Protein AF-A0A0S8C365-F1 (afdb_monomer_lite)

Radius of gyration: 17.3 Å; chains: 1; bounding box: 49×29×26 Å

Sequence (60 aa):
MERVFQRSKDFKQAEEWDILQHVSMTPEQRQEAAEQLRDRVCGKEAPDVREAHRGTLKQT

Foldseek 3Di:
DDDDDDDDPDPVSVVVVVVVVVVVDDPVVVVVVVQVVCCVPQNPPRDDPVVVVVVVVVPD

Secondary structure (DSSP, 8-state):
--------SSHHHHHHHHHHHHHHS-HHHHHHHHHHHHHHHH-TTPPPHHHHHHHHTT--

pLDDT: mean 84.33, std 13.82, range [43.38, 97.69]

Structure (mmCIF, N/CA/C/O backbone):
data_AF-A0A0S8C365-F1
#
_entry.id   AF-A0A0S8C365-F1
#
loop_
_atom_site.group_PDB
_atom_site.id
_atom_site.type_symbol
_atom_site.label_atom_id
_atom_site.label_alt_id
_atom_site.label_comp_id
_atom_site.label_asym_id
_atom_site.label_entity_id
_atom_site.label_seq_id
_atom_site.pdbx_PDB_ins_code
_atom_site.Cartn_x
_atom_site.Cartn_y
_atom_site.Cartn_z
_atom_site.occupancy
_atom_site.B_iso_or_equiv
_atom_site.auth_seq_id
_atom_site.auth_comp_id
_atom_site.auth_asym_id
_atom_site.auth_atom_id
_atom_site.pdbx_PDB_model_num
ATOM 1 N N . MET A 1 1 ? -9.189 -7.062 -8.391 1.00 66.19 1 MET A N 1
ATOM 2 C CA . MET A 1 1 ? -9.758 -6.393 -7.199 1.00 66.19 1 MET A CA 1
ATOM 3 C C . MET A 1 1 ? -10.697 -5.266 -7.637 1.00 66.19 1 MET A C 1
ATOM 5 O O . MET A 1 1 ? -10.358 -4.546 -8.571 1.00 66.19 1 MET A O 1
ATOM 9 N N . GLU A 1 2 ? -11.883 -5.143 -7.036 1.00 75.25 2 GLU A N 1
ATOM 10 C CA . GLU A 1 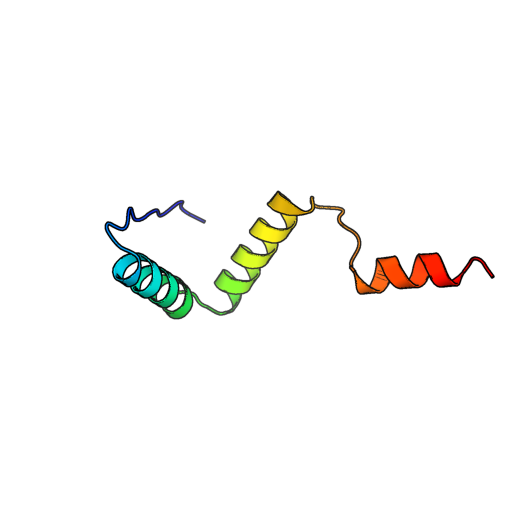2 ? -12.805 -4.027 -7.308 1.00 75.25 2 GLU A CA 1
ATOM 11 C C . GLU A 1 2 ? -12.229 -2.719 -6.743 1.00 75.25 2 GLU A C 1
ATOM 13 O O . GLU A 1 2 ? -11.664 -2.700 -5.648 1.00 75.25 2 GLU A O 1
ATOM 18 N N . ARG A 1 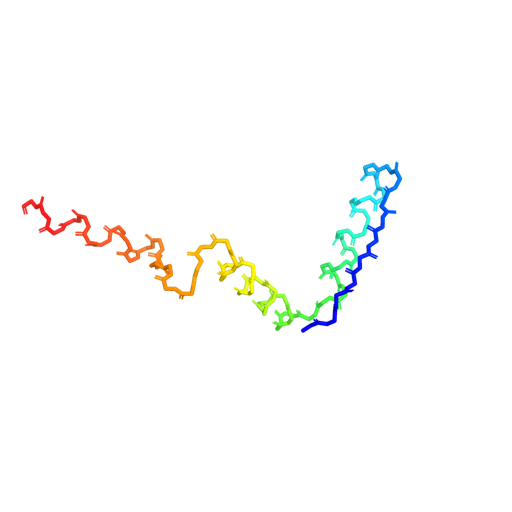3 ? -12.324 -1.618 -7.496 1.00 78.44 3 ARG A N 1
ATOM 19 C CA . ARG A 1 3 ? -11.729 -0.340 -7.089 1.00 78.44 3 ARG A CA 1
ATOM 20 C C . ARG A 1 3 ? -12.645 0.381 -6.099 1.00 78.44 3 ARG A C 1
ATOM 22 O O . ARG A 1 3 ? -13.548 1.104 -6.509 1.00 78.44 3 ARG A O 1
ATOM 2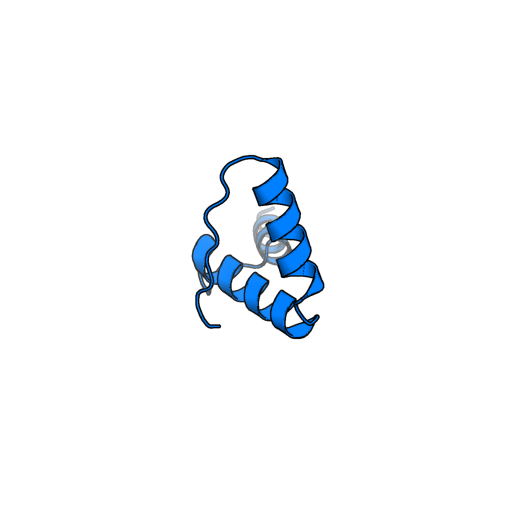9 N N . VAL A 1 4 ? -12.351 0.252 -4.808 1.00 83.75 4 VAL A N 1
ATOM 30 C CA . VAL A 1 4 ? -13.018 1.010 -3.738 1.00 83.75 4 VAL A CA 1
ATOM 31 C C . VAL A 1 4 ? -12.193 2.252 -3.396 1.00 83.75 4 VAL A C 1
ATOM 33 O O . VAL A 1 4 ? -10.989 2.156 -3.161 1.00 83.75 4 VAL A O 1
ATOM 36 N N . PHE A 1 5 ? -12.824 3.428 -3.365 1.00 85.12 5 PHE A N 1
ATOM 37 C CA . PHE A 1 5 ? -12.185 4.664 -2.905 1.00 85.12 5 PHE A CA 1
ATOM 38 C C . PHE A 1 5 ? -13.049 5.349 -1.844 1.00 85.12 5 PHE A C 1
ATOM 40 O O . PHE A 1 5 ? -14.273 5.377 -1.959 1.00 85.12 5 PHE A O 1
ATOM 47 N N . GLN A 1 6 ? -12.403 5.945 -0.842 1.00 90.44 6 GLN A N 1
ATOM 48 C CA . GLN A 1 6 ? -13.043 6.843 0.114 1.00 90.44 6 GLN A CA 1
ATOM 49 C C . GLN A 1 6 ? -12.381 8.217 0.022 1.00 90.44 6 GLN A C 1
ATOM 51 O O . GLN A 1 6 ? -11.157 8.332 -0.008 1.00 90.44 6 GLN A O 1
ATOM 56 N N . ARG A 1 7 ? -13.194 9.275 -0.032 1.00 93.81 7 ARG A N 1
ATOM 57 C CA . ARG A 1 7 ? -12.709 10.654 0.068 1.00 93.81 7 ARG A CA 1
ATOM 58 C C . ARG A 1 7 ? -12.735 11.092 1.530 1.00 93.81 7 ARG A C 1
ATOM 60 O O . ARG A 1 7 ? -13.816 11.342 2.063 1.00 93.81 7 ARG A O 1
ATOM 67 N N . SER A 1 8 ? -11.563 11.229 2.139 1.00 95.94 8 SER A N 1
ATOM 68 C CA . SER A 1 8 ? -11.422 11.731 3.509 1.00 95.94 8 SER A CA 1
ATOM 69 C C . SER A 1 8 ? -11.471 13.262 3.561 1.00 95.94 8 SER A C 1
ATOM 71 O O . SER A 1 8 ? -11.041 13.943 2.626 1.00 95.94 8 SER A O 1
ATOM 73 N N . LYS A 1 9 ? -12.039 13.806 4.640 1.00 95.06 9 LYS A N 1
ATOM 74 C CA . LYS A 1 9 ? -12.180 15.252 4.887 1.00 95.06 9 LYS A CA 1
ATOM 75 C C . LYS A 1 9 ? -11.036 15.830 5.721 1.00 95.06 9 LYS A C 1
ATOM 77 O O . LYS A 1 9 ? -10.798 17.031 5.656 1.00 95.06 9 LYS A O 1
ATOM 82 N N . ASP A 1 10 ? -10.342 14.983 6.470 1.00 97.69 10 ASP A N 1
ATOM 83 C CA . ASP A 1 10 ? -9.210 15.328 7.323 1.00 97.69 10 ASP A CA 1
ATOM 84 C C . ASP A 1 10 ? -8.224 14.150 7.425 1.00 97.69 10 ASP A C 1
ATOM 86 O O . ASP A 1 10 ? -8.482 13.051 6.921 1.00 97.69 10 ASP A O 1
ATOM 90 N N . PHE A 1 11 ? -7.069 14.400 8.048 1.00 96.31 11 PHE A N 1
ATOM 91 C CA . PHE A 1 11 ? -6.000 13.409 8.192 1.00 96.31 11 PHE A CA 1
ATOM 92 C C . PHE A 1 11 ? -6.397 12.228 9.080 1.00 96.31 11 PHE A C 1
ATOM 94 O O . PHE A 1 11 ? -6.015 11.100 8.785 1.00 96.31 11 PHE A O 1
ATOM 101 N N . LYS A 1 12 ? -7.194 12.470 10.127 1.00 97.19 12 LYS A N 1
ATOM 102 C CA . LYS A 1 12 ? -7.627 11.419 11.050 1.00 97.19 12 LYS A CA 1
ATOM 103 C C . LYS A 1 12 ? -8.513 10.405 10.328 1.00 97.19 12 LYS A C 1
ATOM 105 O O . LYS A 1 12 ? -8.301 9.205 10.435 1.00 97.19 12 LYS A O 1
ATOM 110 N N . GLN A 1 13 ? -9.453 10.888 9.522 1.00 96.75 13 GLN A N 1
ATOM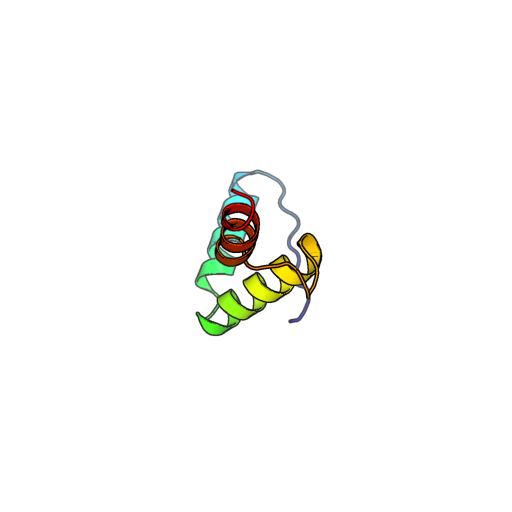 111 C CA . GLN A 1 13 ? -10.310 10.029 8.714 1.00 96.75 13 GLN A CA 1
ATOM 112 C C . GLN A 1 13 ? -9.518 9.251 7.651 1.00 96.75 13 GLN A C 1
ATOM 114 O O . GLN A 1 13 ? -9.891 8.133 7.303 1.00 96.75 13 GLN A O 1
ATOM 119 N N . ALA A 1 14 ? -8.445 9.830 7.100 1.00 95.88 14 ALA A N 1
ATOM 120 C CA . ALA A 1 14 ? -7.566 9.115 6.174 1.00 95.88 14 ALA A CA 1
ATOM 121 C C . ALA A 1 14 ? -6.826 7.960 6.865 1.00 95.88 14 ALA A C 1
ATOM 123 O O . ALA A 1 14 ? -6.798 6.858 6.324 1.00 95.88 14 ALA A O 1
ATOM 124 N N . GLU A 1 15 ? -6.296 8.195 8.066 1.00 96.31 15 GLU A N 1
ATOM 125 C CA . GLU A 1 15 ? -5.623 7.175 8.878 1.00 96.31 15 GLU A CA 1
ATOM 126 C C . GLU A 1 15 ? -6.578 6.045 9.293 1.00 96.31 15 GLU A C 1
ATOM 128 O O . GLU A 1 15 ? -6.267 4.870 9.114 1.00 96.31 15 GLU A O 1
ATOM 133 N N . GLU A 1 16 ? -7.775 6.382 9.781 1.00 96.38 16 GLU A N 1
ATOM 134 C CA . GLU A 1 16 ? -8.781 5.382 10.163 1.00 96.38 16 GLU A CA 1
ATOM 135 C C . GLU A 1 16 ? -9.168 4.481 8.981 1.00 96.38 16 GLU A C 1
ATOM 137 O O . GLU A 1 16 ? -9.312 3.267 9.144 1.00 96.38 16 GLU A O 1
ATOM 142 N N . TRP A 1 17 ? -9.305 5.050 7.780 1.00 95.00 17 TRP A N 1
ATOM 143 C CA . TRP A 1 17 ? -9.612 4.270 6.583 1.00 95.00 17 TRP A CA 1
ATOM 144 C C . TRP A 1 17 ? -8.464 3.353 6.152 1.00 95.00 17 TRP A C 1
ATOM 146 O O . TRP A 1 17 ? -8.713 2.205 5.784 1.00 95.00 17 TRP A O 1
ATOM 156 N N . ASP A 1 18 ? -7.223 3.833 6.223 1.00 92.31 18 ASP A N 1
ATOM 157 C CA . ASP A 1 18 ? -6.028 3.044 5.908 1.00 92.31 18 ASP A CA 1
ATOM 158 C C . ASP A 1 18 ? -5.923 1.804 6.814 1.00 92.31 18 ASP A C 1
ATOM 160 O O . ASP A 1 18 ? -5.803 0.668 6.340 1.00 92.31 18 ASP A O 1
ATOM 164 N N . ILE A 1 19 ? -6.122 2.000 8.122 1.00 94.19 19 ILE A N 1
ATOM 165 C CA . ILE A 1 19 ? -6.154 0.911 9.107 1.00 94.19 19 ILE A CA 1
ATOM 166 C C . ILE A 1 19 ? -7.267 -0.090 8.773 1.00 94.19 19 ILE A C 1
ATOM 168 O O . ILE A 1 19 ? -7.030 -1.302 8.752 1.00 94.19 19 ILE A O 1
ATOM 172 N N . LEU A 1 20 ? -8.480 0.394 8.486 1.00 93.69 20 LEU A N 1
ATOM 173 C CA . LEU A 1 20 ? -9.615 -0.470 8.152 1.00 93.69 20 LEU A CA 1
ATOM 174 C C . LEU A 1 20 ? -9.368 -1.292 6.882 1.00 93.69 20 LEU A C 1
ATOM 176 O O . LEU A 1 20 ? -9.716 -2.477 6.852 1.00 93.69 20 LEU A O 1
ATOM 180 N N . GLN A 1 21 ? -8.733 -0.718 5.855 1.00 90.38 21 GLN A N 1
ATOM 181 C CA . GLN A 1 21 ? -8.336 -1.482 4.671 1.00 90.38 21 GLN A CA 1
ATOM 182 C C . GLN A 1 21 ? -7.373 -2.613 5.038 1.00 90.38 21 GLN A C 1
ATOM 184 O O . GLN A 1 21 ? -7.593 -3.762 4.655 1.00 90.38 21 GLN A O 1
ATOM 189 N N . HIS A 1 22 ? -6.337 -2.332 5.827 1.00 88.06 22 HIS A N 1
ATOM 190 C CA . HIS A 1 22 ? -5.349 -3.346 6.189 1.00 88.06 22 HIS A CA 1
ATOM 191 C C . HIS A 1 22 ? -5.906 -4.475 7.062 1.00 88.06 22 HIS A C 1
ATOM 193 O O . HIS A 1 22 ? -5.518 -5.635 6.870 1.00 88.06 22 HIS A O 1
ATOM 199 N N . VAL A 1 23 ? -6.814 -4.153 7.987 1.00 92.75 23 VAL A N 1
ATOM 200 C CA . VAL A 1 23 ? -7.446 -5.126 8.893 1.00 92.75 23 VAL A CA 1
ATOM 201 C C . VAL A 1 23 ? -8.501 -5.974 8.178 1.00 92.75 23 VAL A C 1
ATOM 203 O O . VAL A 1 23 ? -8.634 -7.156 8.486 1.00 92.75 23 VAL A O 1
ATOM 206 N N . SER A 1 24 ? -9.232 -5.404 7.216 1.00 91.44 24 SER A N 1
ATOM 207 C CA . SER A 1 24 ? -10.272 -6.129 6.468 1.00 91.44 24 SER A CA 1
ATOM 208 C C . SER A 1 24 ? -9.721 -7.103 5.421 1.00 91.44 24 SER A C 1
ATOM 210 O O . SER A 1 24 ? -10.442 -8.004 4.995 1.00 91.44 24 SER A O 1
ATOM 212 N N . MET A 1 25 ? -8.454 -6.959 5.023 1.00 90.62 25 MET A N 1
ATOM 213 C CA . MET A 1 25 ? -7.807 -7.851 4.063 1.00 90.62 25 MET A CA 1
ATOM 214 C C . MET A 1 25 ? -7.229 -9.115 4.712 1.00 90.62 25 MET A C 1
ATOM 216 O O . MET A 1 25 ? -6.573 -9.086 5.758 1.00 90.62 25 MET A O 1
ATOM 220 N N . THR A 1 26 ? -7.385 -10.232 4.007 1.00 93.88 26 THR A N 1
ATOM 221 C CA . THR A 1 26 ? -6.644 -11.474 4.271 1.00 93.88 26 THR A CA 1
ATOM 222 C C . THR A 1 26 ? -5.154 -11.320 3.923 1.00 93.88 26 THR A C 1
ATOM 224 O O . THR A 1 26 ? -4.784 -10.424 3.153 1.00 93.88 26 THR A O 1
ATOM 227 N N . PRO A 1 27 ? -4.260 -12.167 4.468 1.00 93.25 27 PRO A N 1
ATOM 228 C CA . PRO A 1 27 ? -2.851 -12.186 4.072 1.00 93.25 27 PRO A CA 1
ATOM 229 C C . PRO A 1 27 ? -2.638 -12.292 2.554 1.00 93.25 27 PRO A C 1
ATOM 231 O O . PRO A 1 27 ? -1.797 -11.574 2.015 1.00 93.25 27 PRO A O 1
ATOM 234 N N . GLU A 1 28 ? -3.424 -13.119 1.869 1.00 93.69 28 GLU A N 1
ATOM 235 C CA . GLU A 1 28 ? -3.342 -13.357 0.426 1.00 93.69 28 GLU A CA 1
ATOM 236 C C . GLU A 1 28 ? -3.704 -12.093 -0.361 1.00 93.69 28 GLU A C 1
ATOM 238 O O . GLU A 1 28 ? -2.962 -11.675 -1.247 1.00 93.69 28 GLU A O 1
ATOM 243 N N . GLN A 1 29 ? -4.790 -11.414 0.024 1.00 91.94 29 GLN A N 1
ATOM 244 C CA . GLN A 1 29 ? -5.195 -10.144 -0.593 1.00 91.94 29 GLN A CA 1
ATOM 245 C C . GLN A 1 29 ? -4.151 -9.042 -0.389 1.00 91.94 29 GLN A C 1
ATOM 247 O O . GLN A 1 29 ? -3.929 -8.229 -1.287 1.00 91.94 29 GLN A O 1
ATOM 252 N N . ARG A 1 30 ? -3.479 -9.017 0.771 1.00 91.81 30 ARG A N 1
ATOM 253 C CA . ARG A 1 30 ? -2.384 -8.066 1.018 1.00 91.81 30 ARG A CA 1
ATOM 254 C C . ARG A 1 30 ? -1.190 -8.327 0.101 1.00 91.81 30 ARG A C 1
ATOM 256 O O . ARG A 1 30 ? -0.605 -7.371 -0.403 1.00 91.81 30 ARG A O 1
ATOM 263 N N . GLN A 1 31 ? -0.841 -9.593 -0.131 1.00 92.88 31 GLN A N 1
ATOM 264 C CA . GLN A 1 31 ? 0.229 -9.954 -1.065 1.00 92.88 31 GLN A CA 1
ATOM 265 C C . GLN A 1 31 ? -0.138 -9.587 -2.508 1.00 92.88 31 GLN A C 1
ATOM 267 O O . GLN A 1 31 ? 0.673 -8.967 -3.193 1.00 92.88 31 GLN A O 1
ATOM 272 N N . GLU A 1 32 ? -1.371 -9.872 -2.935 1.00 92.88 32 GLU A N 1
ATOM 273 C CA . GLU A 1 32 ? -1.871 -9.512 -4.269 1.00 92.88 32 GLU A CA 1
ATOM 274 C C . GLU A 1 32 ? -1.850 -7.987 -4.494 1.00 92.88 32 GLU A C 1
ATOM 276 O O . GLU A 1 32 ? -1.419 -7.508 -5.544 1.00 92.88 32 GLU A O 1
ATOM 281 N N . ALA A 1 33 ? -2.271 -7.203 -3.494 1.00 90.94 33 ALA A N 1
ATOM 282 C CA . ALA A 1 33 ? -2.237 -5.743 -3.559 1.00 90.94 33 ALA A CA 1
ATOM 283 C C . ALA A 1 33 ? -0.799 -5.199 -3.648 1.00 90.94 33 ALA A C 1
ATOM 285 O O . ALA A 1 33 ? -0.529 -4.291 -4.439 1.00 90.94 33 ALA A O 1
ATOM 286 N N . ALA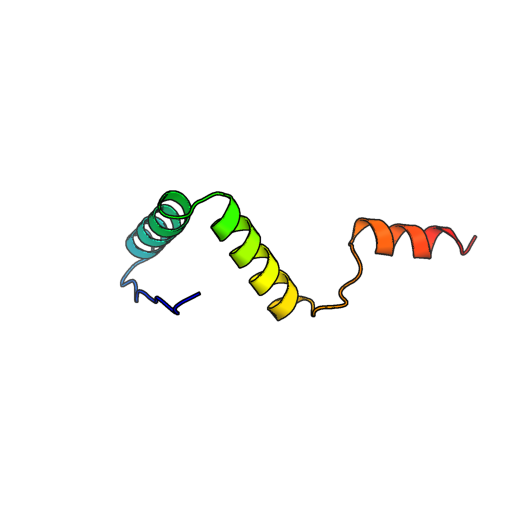 A 1 34 ? 0.132 -5.766 -2.872 1.00 90.88 34 ALA A N 1
ATOM 287 C CA . ALA A 1 34 ? 1.544 -5.394 -2.919 1.00 90.88 34 ALA A CA 1
ATOM 288 C C . ALA A 1 34 ? 2.181 -5.718 -4.281 1.00 90.88 34 ALA A C 1
ATOM 290 O O . ALA A 1 34 ? 2.933 -4.901 -4.814 1.00 90.88 34 ALA A O 1
ATOM 291 N N . GLU A 1 35 ? 1.845 -6.868 -4.870 1.00 90.88 35 GLU A N 1
ATOM 292 C CA . GLU A 1 35 ? 2.296 -7.253 -6.208 1.00 90.88 35 GLU A CA 1
ATOM 293 C C . GLU A 1 35 ? 1.782 -6.289 -7.285 1.00 90.88 35 GLU A C 1
ATOM 295 O O . GLU A 1 35 ? 2.571 -5.766 -8.071 1.00 90.88 35 GLU A O 1
ATOM 300 N N . GLN A 1 36 ? 0.486 -5.966 -7.278 1.00 91.56 36 GLN A N 1
ATOM 301 C CA . GLN A 1 36 ? -0.081 -5.003 -8.229 1.00 91.56 36 GLN A CA 1
ATOM 302 C C . GLN A 1 36 ? 0.554 -3.613 -8.094 1.00 91.56 36 GLN A C 1
ATOM 304 O O . GLN A 1 36 ? 0.785 -2.930 -9.096 1.00 91.56 36 GLN A O 1
ATOM 309 N N . LEU A 1 37 ? 0.851 -3.181 -6.862 1.00 90.75 37 LEU A N 1
ATOM 310 C CA . LEU A 1 37 ? 1.527 -1.911 -6.618 1.00 90.75 37 LEU A CA 1
ATOM 311 C C . LEU A 1 37 ? 2.964 -1.930 -7.152 1.00 90.75 37 LEU A C 1
ATOM 313 O O . LEU A 1 37 ? 3.367 -0.979 -7.827 1.00 90.75 37 LEU A O 1
ATOM 317 N N . ARG A 1 38 ? 3.711 -3.012 -6.897 1.00 89.81 38 ARG A N 1
ATOM 318 C CA . ARG A 1 38 ? 5.062 -3.222 -7.437 1.00 89.81 38 ARG A CA 1
ATOM 319 C C . ARG A 1 38 ? 5.044 -3.154 -8.959 1.00 89.81 38 ARG A C 1
ATOM 321 O O . ARG A 1 38 ? 5.787 -2.366 -9.532 1.00 89.81 38 ARG A O 1
ATOM 328 N N . ASP A 1 39 ? 4.173 -3.919 -9.603 1.00 91.81 39 ASP A N 1
ATOM 329 C CA . ASP A 1 39 ? 4.092 -3.985 -11.062 1.00 91.81 39 ASP A CA 1
ATOM 330 C C . ASP A 1 39 ? 3.724 -2.627 -11.677 1.00 91.81 39 ASP A C 1
ATOM 332 O O . ASP A 1 39 ? 4.239 -2.261 -12.733 1.00 91.81 39 ASP A O 1
ATOM 336 N N . ARG A 1 40 ? 2.864 -1.848 -11.008 1.00 89.69 40 ARG A N 1
ATOM 337 C CA . ARG A 1 40 ? 2.478 -0.503 -11.455 1.00 89.69 40 ARG A CA 1
ATOM 338 C C . ARG A 1 40 ? 3.616 0.512 -11.342 1.00 89.69 40 ARG A C 1
ATOM 340 O O . ARG A 1 40 ? 3.724 1.380 -12.204 1.00 89.69 40 ARG A O 1
ATOM 347 N N . VAL A 1 41 ? 4.391 0.466 -10.258 1.00 92.19 41 VAL A N 1
ATOM 348 C CA . VAL A 1 41 ? 5.424 1.474 -9.960 1.00 92.19 41 VAL A CA 1
ATOM 349 C C . VAL A 1 41 ? 6.762 1.113 -10.599 1.00 92.19 41 VAL A C 1
ATOM 351 O O . VAL A 1 41 ? 7.417 1.976 -11.175 1.00 92.19 41 VAL A O 1
ATOM 354 N N . CYS A 1 42 ? 7.158 -0.153 -10.513 1.00 87.31 42 CYS A N 1
ATOM 355 C CA . CYS A 1 42 ? 8.465 -0.636 -10.948 1.00 87.31 42 CYS A CA 1
ATOM 356 C C . CYS A 1 42 ? 8.420 -1.315 -12.326 1.00 87.31 42 CYS A C 1
ATOM 358 O O . CYS A 1 42 ? 9.462 -1.486 -12.953 1.00 87.31 42 CYS A O 1
ATOM 360 N N . GLY A 1 43 ? 7.234 -1.693 -12.811 1.00 88.50 43 GLY A N 1
ATOM 361 C CA . GLY A 1 43 ? 7.086 -2.552 -13.984 1.00 88.50 43 GLY A CA 1
ATOM 362 C C . GLY A 1 43 ? 7.188 -4.040 -13.631 1.00 88.50 43 GLY A C 1
ATOM 363 O O . GLY A 1 43 ? 7.685 -4.419 -12.573 1.00 88.50 43 GLY A O 1
ATOM 364 N N . LYS A 1 44 ? 6.709 -4.899 -14.538 1.00 87.81 44 LYS A N 1
ATOM 365 C CA . LYS A 1 44 ? 6.649 -6.360 -14.330 1.00 87.81 44 LYS A CA 1
ATOM 366 C C . LYS A 1 44 ? 8.012 -7.050 -14.333 1.00 87.81 44 LYS A C 1
ATOM 368 O O . LYS A 1 44 ? 8.165 -8.110 -13.746 1.00 87.81 44 LYS A O 1
ATOM 373 N N . GLU A 1 45 ? 8.985 -6.454 -15.012 1.00 85.94 45 GLU A N 1
ATOM 374 C CA . GLU A 1 45 ? 10.338 -7.000 -15.168 1.00 85.94 45 GLU A CA 1
ATOM 375 C C . GLU A 1 45 ? 11.350 -6.280 -14.270 1.00 85.94 45 GLU A C 1
ATOM 377 O O . GLU A 1 45 ? 12.554 -6.319 -14.520 1.00 85.94 45 GLU A O 1
ATOM 382 N N . ALA A 1 46 ? 10.870 -5.582 -13.236 1.00 81.81 46 ALA A N 1
ATOM 383 C CA . ALA A 1 46 ? 11.744 -4.924 -12.282 1.00 81.81 46 ALA A CA 1
ATOM 384 C C . ALA A 1 46 ? 12.654 -5.969 -11.614 1.00 81.81 46 ALA A C 1
ATOM 386 O O . ALA A 1 46 ? 12.136 -6.889 -10.973 1.00 81.81 46 ALA A O 1
ATOM 387 N N . PRO A 1 47 ? 13.988 -5.851 -11.741 1.00 76.69 47 PRO A N 1
ATOM 388 C CA . PRO A 1 47 ? 14.896 -6.789 -11.104 1.00 76.69 47 PRO A CA 1
ATOM 389 C C . PRO A 1 47 ? 14.735 -6.706 -9.587 1.00 76.69 47 PRO A C 1
ATOM 391 O O . PRO A 1 47 ? 14.591 -5.613 -9.026 1.00 76.69 47 PRO A O 1
ATOM 394 N N . ASP A 1 48 ? 14.785 -7.855 -8.912 1.00 79.19 48 ASP A N 1
ATOM 395 C CA . ASP A 1 48 ? 14.801 -7.872 -7.452 1.00 79.19 48 ASP A CA 1
ATOM 396 C C . ASP A 1 48 ? 16.006 -7.057 -6.958 1.00 79.19 48 ASP A C 1
ATOM 398 O O . ASP A 1 48 ? 17.119 -7.175 -7.477 1.00 79.19 48 ASP A O 1
ATOM 402 N N . VAL A 1 49 ? 15.805 -6.211 -5.946 1.00 75.50 49 VAL A N 1
ATOM 403 C CA . VAL A 1 49 ? 16.857 -5.313 -5.435 1.00 75.50 49 VAL A CA 1
ATOM 404 C C . VAL A 1 49 ? 18.102 -6.097 -4.998 1.00 75.50 49 VAL A C 1
ATOM 406 O O . VAL A 1 49 ? 19.230 -5.631 -5.191 1.00 75.50 49 VAL A O 1
ATOM 409 N N . ARG A 1 50 ? 17.923 -7.305 -4.450 1.00 75.75 50 ARG A N 1
ATOM 410 C CA . ARG A 1 50 ? 19.012 -8.202 -4.038 1.00 75.75 50 ARG A CA 1
ATOM 411 C C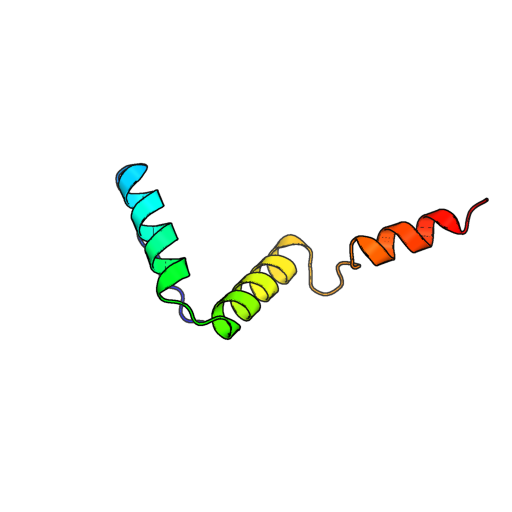 . ARG A 1 50 ? 19.722 -8.826 -5.236 1.00 75.75 50 ARG A C 1
ATOM 413 O O . ARG A 1 50 ? 20.913 -9.115 -5.135 1.00 75.75 50 ARG A O 1
ATOM 420 N N . GLU A 1 51 ? 19.028 -9.036 -6.351 1.00 74.56 51 GLU A N 1
ATOM 421 C CA . GLU A 1 51 ? 19.619 -9.514 -7.607 1.00 74.56 51 GLU A CA 1
ATOM 422 C C . GLU A 1 51 ? 20.365 -8.399 -8.343 1.00 74.56 51 GLU A C 1
ATOM 424 O O . GLU A 1 51 ? 21.488 -8.618 -8.803 1.00 74.56 51 GLU A O 1
ATOM 429 N N . ALA A 1 52 ? 19.811 -7.183 -8.356 1.00 70.06 52 ALA A N 1
ATOM 430 C CA . ALA A 1 52 ? 20.438 -6.004 -8.950 1.00 70.06 52 ALA A CA 1
ATOM 431 C C . ALA A 1 52 ? 21.841 -5.739 -8.368 1.00 70.06 52 ALA A C 1
ATOM 433 O O . ALA A 1 52 ? 22.774 -5.426 -9.107 1.00 70.06 52 ALA A O 1
ATOM 434 N N . HIS A 1 53 ? 22.028 -5.958 -7.061 1.00 67.75 53 HIS A N 1
ATOM 435 C CA . HIS A 1 53 ? 23.327 -5.796 -6.390 1.00 67.75 53 HIS A CA 1
ATOM 436 C C . HIS A 1 53 ? 24.335 -6.923 -6.680 1.00 67.75 53 HIS A C 1
ATOM 438 O O . HIS A 1 53 ? 25.535 -6.740 -6.487 1.00 67.75 53 HIS A O 1
ATOM 444 N N . ARG A 1 54 ? 23.895 -8.100 -7.149 1.00 66.19 54 ARG A N 1
ATOM 445 C CA . ARG A 1 54 ? 24.818 -9.191 -7.524 1.00 66.19 54 ARG A CA 1
ATOM 446 C C . ARG A 1 54 ? 25.450 -8.973 -8.899 1.00 66.19 54 ARG A C 1
ATOM 448 O O . ARG A 1 54 ? 26.534 -9.495 -9.148 1.00 66.19 54 ARG A O 1
ATOM 455 N N . GLY A 1 55 ? 24.792 -8.219 -9.782 1.00 58.38 55 GLY A N 1
ATOM 456 C CA . GLY A 1 55 ? 25.308 -7.889 -11.115 1.00 58.38 55 GLY A CA 1
ATOM 457 C C . GLY A 1 55 ? 26.468 -6.888 -11.093 1.00 58.38 55 GLY A C 1
ATOM 458 O O . GLY A 1 55 ? 27.377 -6.987 -11.913 1.00 58.38 55 GLY A O 1
ATOM 459 N N . THR A 1 56 ? 26.483 -5.971 -10.124 1.00 55.56 56 THR A N 1
ATOM 460 C CA . THR A 1 56 ? 27.523 -4.939 -9.975 1.00 55.56 56 THR A CA 1
ATOM 461 C C . THR A 1 56 ? 28.826 -5.457 -9.364 1.00 55.56 56 THR A C 1
ATOM 463 O O . THR A 1 56 ? 29.883 -4.904 -9.642 1.00 55.56 56 THR A O 1
ATOM 466 N N . LEU A 1 57 ? 28.793 -6.558 -8.605 1.00 52.56 57 LEU A N 1
ATOM 467 C CA . LEU A 1 57 ? 29.983 -7.166 -7.984 1.00 52.56 57 LEU A CA 1
ATOM 468 C C . LEU A 1 57 ? 30.814 -8.054 -8.932 1.00 52.56 57 LEU A C 1
ATOM 470 O O . LEU A 1 57 ? 31.809 -8.631 -8.507 1.00 52.56 57 LEU A O 1
ATOM 474 N N . LYS A 1 58 ? 30.419 -8.193 -10.206 1.00 46.91 58 LYS A N 1
ATOM 475 C CA . LYS A 1 58 ? 31.162 -8.968 -11.221 1.00 46.91 58 LYS A CA 1
ATOM 476 C C . LYS A 1 58 ? 32.073 -8.113 -12.115 1.00 46.91 58 LYS A C 1
ATOM 478 O O . LYS A 1 58 ? 32.630 -8.638 -13.074 1.00 46.91 58 LYS A O 1
ATOM 483 N N . GLN A 1 59 ? 32.212 -6.819 -11.825 1.00 48.12 59 GLN A N 1
ATOM 484 C CA . GLN A 1 59 ? 33.132 -5.908 -12.516 1.00 48.12 59 GLN A CA 1
ATOM 485 C C . GLN A 1 59 ? 34.245 -5.426 -11.572 1.00 48.12 59 GLN A C 1
ATOM 487 O O . GLN A 1 59 ? 34.355 -4.237 -11.292 1.00 48.12 59 GLN A O 1
ATOM 492 N N . THR A 1 60 ? 35.055 -6.353 -11.066 1.00 43.38 60 THR A N 1
ATOM 493 C CA . THR A 1 60 ? 36.382 -6.085 -10.479 1.00 43.38 60 THR A CA 1
ATOM 494 C C . THR A 1 60 ? 37.277 -7.277 -10.734 1.00 43.38 60 THR A C 1
ATOM 496 O O . THR A 1 60 ? 36.778 -8.402 -10.498 1.00 43.38 60 THR A O 1
#